Protein AF-A0A852M958-F1 (afdb_monomer_lite)

pLDDT: mean 70.12, std 13.47, range [44.62, 95.5]

Foldseek 3Di:
DVVVVVVVLVVQLVVLVVVLCPPDVPDDVSVVVSVVLSCCCSPPPNCSVVVCCVPPVVVVCVVCVVVVVVVVVVVVVVVVVVVVVVVVVVVVVVVVVVVVVVVVVVVVVVVVVVVVVVVVVVPDDPPD

Structure (mmCIF, N/CA/C/O backbone):
data_AF-A0A852M958-F1
#
_entry.id   AF-A0A852M958-F1
#
loop_
_atom_site.group_PDB
_atom_site.id
_atom_site.type_symbol
_atom_site.label_atom_id
_atom_site.label_alt_id
_atom_site.label_comp_id
_atom_site.label_asym_id
_atom_site.label_entity_id
_atom_site.label_seq_id
_atom_site.pdbx_PDB_ins_code
_atom_site.Cartn_x
_atom_site.Cartn_y
_atom_site.Cartn_z
_atom_site.occupancy
_atom_site.B_iso_or_equiv
_atom_site.auth_seq_id
_atom_site.auth_comp_id
_atom_site.auth_asym_id
_atom_site.auth_atom_id
_atom_site.pdbx_PDB_model_num
ATOM 1 N N . VAL A 1 1 ? 9.549 16.044 -3.022 1.00 56.78 1 VAL A N 1
ATOM 2 C CA . VAL A 1 1 ? 9.220 15.162 -4.175 1.00 56.78 1 VAL A CA 1
ATOM 3 C C . VAL A 1 1 ? 10.338 14.178 -4.532 1.00 56.78 1 VAL A C 1
ATOM 5 O O . VAL A 1 1 ? 10.049 12.997 -4.647 1.00 56.78 1 VAL A O 1
ATOM 8 N N . ARG A 1 2 ? 11.609 14.615 -4.622 1.00 57.78 2 ARG A N 1
ATOM 9 C CA . ARG A 1 2 ? 12.784 13.751 -4.902 1.00 57.78 2 ARG A CA 1
ATOM 10 C C . ARG A 1 2 ? 12.894 12.501 -4.010 1.00 57.78 2 ARG A C 1
ATOM 12 O O . ARG A 1 2 ? 13.247 11.437 -4.494 1.00 57.78 2 ARG A O 1
ATOM 19 N N . TRP A 1 3 ? 12.508 12.618 -2.741 1.00 78.12 3 TRP A N 1
ATOM 20 C CA . TRP A 1 3 ? 12.476 11.499 -1.795 1.00 78.12 3 TRP A CA 1
ATOM 21 C C . TRP A 1 3 ? 11.465 10.407 -2.172 1.00 78.12 3 TRP A C 1
ATOM 23 O O . TRP A 1 3 ? 11.789 9.228 -2.176 1.00 78.12 3 TRP A O 1
ATOM 33 N N . MET A 1 4 ? 10.255 10.796 -2.575 1.00 72.31 4 MET A N 1
ATOM 34 C CA . MET A 1 4 ? 9.200 9.856 -2.966 1.00 72.31 4 MET A CA 1
ATOM 35 C C . MET A 1 4 ? 9.522 9.152 -4.291 1.00 72.31 4 MET A C 1
ATOM 37 O O . MET A 1 4 ? 9.188 7.988 -4.472 1.00 72.31 4 MET A O 1
ATOM 41 N N . MET A 1 5 ? 10.243 9.833 -5.184 1.00 71.69 5 MET A N 1
ATOM 42 C CA . MET A 1 5 ? 10.737 9.245 -6.429 1.00 71.69 5 MET A CA 1
ATOM 43 C C . MET A 1 5 ? 11.771 8.137 -6.171 1.00 71.69 5 MET A C 1
ATOM 45 O O . MET A 1 5 ? 11.696 7.093 -6.810 1.00 71.69 5 MET A O 1
ATOM 49 N N . TYR A 1 6 ? 12.678 8.324 -5.201 1.00 74.75 6 TYR A N 1
ATOM 50 C CA . TYR A 1 6 ? 13.641 7.291 -4.800 1.00 74.75 6 TYR A CA 1
ATOM 51 C C . TYR A 1 6 ? 12.936 6.030 -4.292 1.00 74.75 6 TYR A C 1
ATOM 53 O O . TYR A 1 6 ? 13.224 4.939 -4.771 1.00 74.75 6 TYR A O 1
ATOM 61 N N . TRP A 1 7 ? 11.962 6.177 -3.389 1.00 81.56 7 TRP A N 1
ATOM 62 C CA . TRP A 1 7 ? 11.247 5.031 -2.816 1.00 81.56 7 TRP A CA 1
ATOM 63 C C . TRP A 1 7 ? 10.453 4.231 -3.843 1.00 81.56 7 TRP A C 1
ATOM 65 O O . TRP A 1 7 ? 10.414 3.006 -3.762 1.00 81.56 7 TRP A O 1
ATOM 75 N N . ILE A 1 8 ? 9.855 4.902 -4.829 1.00 72.94 8 ILE A N 1
ATOM 76 C CA . ILE A 1 8 ? 9.110 4.228 -5.898 1.00 72.94 8 ILE A CA 1
ATOM 77 C C . ILE A 1 8 ? 10.064 3.446 -6.812 1.00 72.94 8 ILE A C 1
ATOM 79 O O . ILE A 1 8 ? 9.778 2.299 -7.146 1.00 72.94 8 ILE A O 1
ATOM 83 N N . ILE A 1 9 ? 11.213 4.026 -7.177 1.00 72.56 9 ILE A N 1
ATOM 84 C CA . ILE A 1 9 ? 12.231 3.341 -7.991 1.00 72.56 9 ILE A CA 1
ATOM 85 C C . ILE A 1 9 ? 12.840 2.166 -7.212 1.00 72.56 9 ILE A C 1
ATOM 87 O O . ILE A 1 9 ? 13.008 1.086 -7.770 1.00 72.56 9 ILE A O 1
ATOM 91 N N . PHE A 1 10 ? 13.106 2.349 -5.918 1.00 74.75 10 PHE A N 1
ATOM 92 C CA . PHE A 1 10 ? 13.661 1.320 -5.039 1.00 74.75 10 PHE A CA 1
ATOM 93 C C . PHE A 1 10 ? 12.707 0.131 -4.859 1.00 74.75 10 PHE A C 1
ATOM 95 O O . PHE A 1 10 ? 13.110 -1.017 -5.017 1.00 74.75 10 PHE A O 1
ATOM 102 N N . ALA A 1 11 ? 11.423 0.386 -4.595 1.00 77.38 11 ALA A N 1
ATOM 103 C CA . ALA A 1 11 ? 10.423 -0.674 -4.484 1.00 77.38 11 ALA A CA 1
ATOM 104 C C . ALA A 1 11 ? 10.230 -1.425 -5.812 1.00 77.38 11 ALA A C 1
ATOM 106 O O . ALA A 1 11 ? 10.074 -2.646 -5.816 1.00 77.38 11 ALA A O 1
ATOM 107 N N . LEU A 1 12 ? 10.279 -0.707 -6.940 1.00 71.44 12 LEU A N 1
ATOM 108 C CA . LEU A 1 12 ? 10.194 -1.313 -8.265 1.00 71.44 12 LEU A CA 1
ATOM 109 C C . LEU A 1 12 ? 11.402 -2.218 -8.542 1.00 71.44 12 LEU A C 1
ATOM 111 O O . LEU A 1 12 ? 11.218 -3.340 -9.007 1.00 71.44 12 LEU A O 1
ATOM 115 N N . PHE A 1 13 ? 12.609 -1.759 -8.203 1.00 72.62 13 PHE A N 1
ATOM 116 C CA . PHE A 1 13 ? 13.842 -2.537 -8.317 1.00 72.62 13 PHE A CA 1
ATOM 117 C C . PHE A 1 13 ? 13.757 -3.856 -7.538 1.00 72.62 13 PHE A C 1
ATOM 119 O O . PHE A 1 13 ? 13.919 -4.924 -8.126 1.00 72.62 13 PHE A O 1
ATOM 126 N N . MET A 1 14 ? 13.386 -3.783 -6.256 1.00 77.38 14 MET A N 1
ATOM 127 C CA . MET A 1 14 ? 13.252 -4.956 -5.382 1.00 77.38 14 MET A CA 1
ATOM 128 C C . MET A 1 14 ? 12.209 -5.957 -5.901 1.00 77.38 14 MET A C 1
ATOM 130 O O . MET A 1 14 ? 12.414 -7.172 -5.849 1.00 77.38 14 MET A O 1
ATOM 134 N N . ALA A 1 15 ? 11.082 -5.466 -6.426 1.00 72.00 15 ALA A N 1
ATOM 135 C CA . ALA A 1 15 ? 10.038 -6.323 -6.981 1.00 72.00 15 ALA A CA 1
ATOM 136 C C . ALA A 1 15 ? 10.520 -7.082 -8.227 1.00 72.00 15 ALA A C 1
ATOM 138 O O . ALA A 1 15 ? 10.258 -8.276 -8.360 1.00 72.00 15 ALA A O 1
ATOM 139 N N . ILE A 1 16 ? 11.239 -6.405 -9.126 1.00 69.44 16 ILE A N 1
ATOM 140 C CA . ILE A 1 16 ? 11.771 -7.007 -10.354 1.00 69.44 16 ILE A CA 1
ATOM 141 C C . ILE A 1 16 ? 12.799 -8.081 -10.019 1.00 69.44 16 ILE A C 1
ATOM 143 O O . ILE A 1 16 ? 12.709 -9.178 -10.567 1.00 69.44 16 ILE A O 1
ATOM 147 N N . GLU A 1 17 ? 13.744 -7.781 -9.130 1.00 72.25 17 GLU A N 1
ATOM 148 C CA . GLU A 1 17 ? 14.784 -8.718 -8.698 1.00 72.25 17 GLU A CA 1
ATOM 149 C C . GLU A 1 17 ? 14.157 -10.017 -8.174 1.00 72.25 17 GLU A C 1
ATOM 151 O O . GLU A 1 17 ? 14.422 -11.100 -8.697 1.00 72.25 17 GLU A O 1
ATOM 156 N N . THR A 1 18 ? 13.181 -9.881 -7.273 1.00 67.00 18 THR A N 1
ATOM 157 C CA . THR A 1 18 ? 12.471 -11.016 -6.668 1.00 67.00 18 THR A CA 1
ATOM 158 C C . THR A 1 18 ? 11.680 -11.841 -7.694 1.00 67.00 18 THR A C 1
ATOM 160 O O . THR A 1 18 ? 11.712 -13.069 -7.669 1.00 67.00 18 THR A O 1
ATOM 163 N N . PHE A 1 19 ? 10.966 -11.197 -8.623 1.00 63.44 19 PHE A N 1
ATOM 164 C CA . PHE A 1 19 ? 10.189 -11.902 -9.655 1.00 63.44 19 PHE A CA 1
ATOM 165 C C . PHE A 1 19 ? 11.074 -12.646 -10.658 1.00 63.44 19 PHE A C 1
ATOM 167 O O . PHE A 1 19 ? 10.742 -13.742 -11.109 1.00 63.44 19 PHE A O 1
ATOM 174 N N . THR A 1 20 ? 12.190 -12.027 -11.020 1.00 60.12 20 THR A N 1
ATOM 175 C CA . THR A 1 20 ? 13.157 -12.529 -11.999 1.00 60.12 20 THR A CA 1
ATOM 176 C C . THR A 1 20 ? 13.888 -13.754 -11.438 1.00 60.12 20 THR A C 1
ATOM 178 O O . THR A 1 20 ? 14.055 -14.752 -12.138 1.00 60.12 20 THR A O 1
ATOM 181 N N . ASP A 1 21 ? 14.226 -13.739 -10.148 1.00 64.81 21 ASP A N 1
ATOM 182 C CA . ASP A 1 21 ? 14.787 -14.902 -9.450 1.00 64.81 21 ASP A CA 1
ATOM 183 C C . ASP A 1 21 ? 13.782 -16.049 -9.290 1.00 64.81 21 ASP A C 1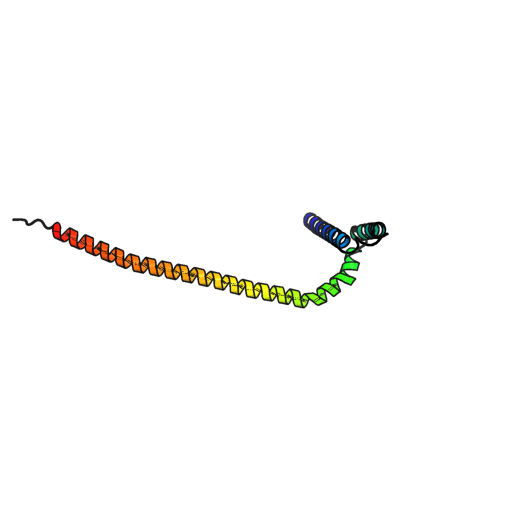
ATOM 185 O O . ASP A 1 21 ? 14.151 -17.218 -9.416 1.00 64.81 21 ASP A O 1
ATOM 189 N N . LEU A 1 22 ? 12.503 -15.730 -9.066 1.00 62.56 22 LEU A N 1
ATOM 190 C CA . LEU A 1 22 ? 11.455 -16.728 -8.854 1.00 62.56 22 LEU A CA 1
ATOM 191 C C . LEU A 1 22 ? 11.049 -17.470 -10.139 1.00 62.56 22 LEU A C 1
ATOM 193 O O . LEU A 1 22 ? 10.731 -18.656 -10.082 1.00 62.56 22 LEU A O 1
ATOM 197 N N . LEU A 1 23 ? 11.010 -16.789 -11.290 1.00 55.31 23 LEU A N 1
ATOM 198 C CA . LEU A 1 23 ? 10.358 -17.326 -12.491 1.00 55.31 23 LEU A CA 1
ATOM 199 C C . LEU A 1 23 ? 11.263 -18.148 -13.424 1.00 55.31 23 LEU A C 1
ATOM 201 O O . LEU A 1 23 ? 10.741 -18.999 -14.141 1.00 55.31 23 LEU A O 1
ATOM 205 N N . ILE A 1 24 ? 12.574 -17.878 -13.507 1.00 57.94 24 ILE A N 1
ATOM 206 C CA . ILE A 1 24 ? 13.390 -18.359 -14.651 1.00 57.94 24 ILE A CA 1
ATOM 207 C C . ILE A 1 24 ? 14.783 -18.881 -14.218 1.00 57.94 24 ILE A C 1
ATOM 209 O O . ILE A 1 24 ? 15.695 -19.040 -15.024 1.00 57.94 24 ILE A O 1
ATOM 213 N N . SER A 1 25 ? 14.955 -19.253 -12.946 1.00 61.03 25 SER A N 1
ATOM 214 C CA . SER A 1 25 ? 16.205 -19.832 -12.406 1.00 61.03 25 SER A CA 1
ATOM 215 C C . SER A 1 25 ? 16.652 -21.157 -13.058 1.00 61.03 25 SER A C 1
ATOM 217 O O . SER A 1 25 ? 17.793 -21.576 -12.888 1.00 61.03 25 SER A O 1
ATOM 219 N N . TRP A 1 26 ? 15.779 -21.805 -13.834 1.00 67.38 26 TRP A N 1
ATOM 220 C CA . TRP A 1 26 ? 16.007 -23.103 -14.484 1.00 67.38 26 TRP A CA 1
ATOM 221 C C . TRP A 1 26 ? 16.691 -23.026 -15.869 1.00 67.38 26 TRP A C 1
ATOM 223 O O . TRP A 1 26 ? 17.198 -24.039 -16.348 1.00 67.38 26 TRP A O 1
ATOM 233 N N . PHE A 1 27 ? 16.705 -21.875 -16.559 1.00 62.72 27 PHE A N 1
ATOM 234 C CA . PHE A 1 27 ? 17.056 -21.832 -17.992 1.00 62.72 27 PHE A CA 1
ATOM 235 C C . PHE A 1 27 ? 18.531 -21.434 -18.263 1.00 62.72 27 PHE A C 1
ATOM 237 O O . PHE A 1 27 ? 18.948 -20.332 -17.895 1.00 62.72 27 PHE A O 1
ATOM 244 N N . PRO A 1 28 ? 19.343 -22.267 -18.950 1.00 57.50 28 PRO A N 1
ATOM 245 C CA . PRO A 1 28 ? 20.713 -21.913 -19.330 1.00 57.50 28 PRO A CA 1
ATOM 246 C C . PRO A 1 28 ? 20.662 -20.879 -20.471 1.00 57.50 28 PRO A C 1
ATOM 248 O O . PRO A 1 28 ? 19.869 -21.043 -21.388 1.00 57.50 28 PRO A O 1
ATOM 251 N N . PHE A 1 29 ? 21.465 -19.808 -20.413 1.00 62.44 29 PHE A N 1
ATOM 252 C CA . PHE A 1 29 ? 21.336 -18.525 -21.160 1.00 62.44 29 PHE A CA 1
ATOM 253 C C . PHE A 1 29 ? 20.375 -17.478 -20.573 1.00 62.44 29 PHE A C 1
ATOM 255 O O . PHE A 1 29 ? 20.293 -16.365 -21.095 1.00 62.44 29 PHE A O 1
ATOM 262 N N . TYR A 1 30 ? 19.706 -17.762 -19.452 1.00 63.38 30 TYR A N 1
ATOM 263 C CA . TYR A 1 30 ? 18.848 -16.765 -18.814 1.00 63.38 30 TYR A CA 1
ATOM 264 C C . TYR A 1 30 ? 19.617 -15.562 -18.271 1.00 63.38 30 TYR A C 1
ATOM 266 O O . TYR A 1 30 ? 19.153 -14.443 -18.431 1.00 63.38 30 TYR A O 1
ATOM 274 N N . TYR A 1 31 ? 20.785 -15.765 -17.658 1.00 65.12 31 TYR A N 1
ATOM 275 C CA . TYR A 1 31 ? 21.511 -14.697 -16.963 1.00 65.12 31 TYR A CA 1
ATOM 276 C C . TYR A 1 31 ? 21.882 -13.510 -17.870 1.00 65.12 31 TYR A C 1
ATOM 278 O O . TYR A 1 31 ? 21.742 -12.367 -17.445 1.00 65.12 31 TYR A O 1
ATOM 286 N N . GLU A 1 32 ? 22.248 -13.749 -19.130 1.00 76.75 32 GLU A N 1
ATOM 287 C CA . GLU A 1 32 ? 22.587 -12.684 -20.089 1.00 76.75 32 GLU A CA 1
ATOM 288 C C . GLU A 1 32 ? 21.353 -11.873 -20.510 1.00 76.75 32 GLU A C 1
ATOM 290 O O . GLU A 1 32 ? 21.338 -10.641 -20.462 1.00 76.75 32 GLU A O 1
ATOM 295 N N . ILE A 1 33 ? 20.266 -12.572 -20.856 1.00 68.31 33 ILE A N 1
ATOM 296 C CA . ILE A 1 33 ? 18.988 -11.941 -21.212 1.00 68.31 33 ILE A CA 1
ATOM 297 C C . ILE A 1 33 ? 18.385 -11.242 -19.989 1.00 68.31 33 ILE A C 1
ATOM 299 O O . ILE A 1 33 ? 17.838 -10.150 -20.117 1.00 68.31 33 ILE A O 1
ATOM 303 N N . LYS A 1 34 ? 18.529 -11.827 -18.796 1.00 68.44 34 LYS A N 1
ATOM 304 C CA . LYS A 1 34 ? 18.140 -11.253 -17.506 1.00 68.44 34 LYS A CA 1
ATOM 305 C C . LYS A 1 34 ? 18.865 -9.943 -17.271 1.00 68.44 34 LYS A C 1
ATOM 307 O O . LYS A 1 34 ? 18.203 -8.960 -16.972 1.00 68.44 34 LYS A O 1
ATOM 312 N N . MET A 1 35 ? 20.186 -9.903 -17.419 1.00 71.62 35 MET A N 1
ATOM 313 C CA . MET A 1 35 ? 20.960 -8.679 -17.212 1.00 71.62 35 MET A CA 1
ATOM 314 C C . MET A 1 35 ? 20.552 -7.594 -18.209 1.00 71.62 35 MET A C 1
ATOM 316 O O . MET A 1 35 ? 20.277 -6.468 -17.799 1.00 71.62 35 MET A O 1
ATOM 320 N N . ALA A 1 36 ? 20.398 -7.934 -19.492 1.00 72.62 36 ALA A N 1
ATOM 321 C CA . ALA A 1 36 ? 19.898 -6.999 -20.500 1.00 72.62 36 ALA A CA 1
ATOM 322 C C . ALA A 1 36 ? 18.474 -6.501 -20.182 1.00 72.62 36 ALA A C 1
ATOM 324 O O . ALA A 1 36 ? 18.191 -5.310 -20.311 1.00 72.62 36 ALA A O 1
ATOM 325 N N . PHE A 1 37 ? 17.588 -7.387 -19.717 1.00 65.88 37 PHE A N 1
ATOM 326 C CA . PHE A 1 37 ? 16.214 -7.055 -19.346 1.00 65.88 37 PHE A CA 1
ATOM 327 C C . PHE A 1 37 ? 16.150 -6.197 -18.081 1.00 65.88 37 PHE A C 1
ATOM 329 O O . PHE A 1 37 ? 15.431 -5.205 -18.066 1.00 65.88 37 PHE A O 1
ATOM 336 N N . VAL A 1 38 ? 16.936 -6.519 -17.052 1.00 68.44 38 VAL A N 1
ATOM 337 C CA . VAL A 1 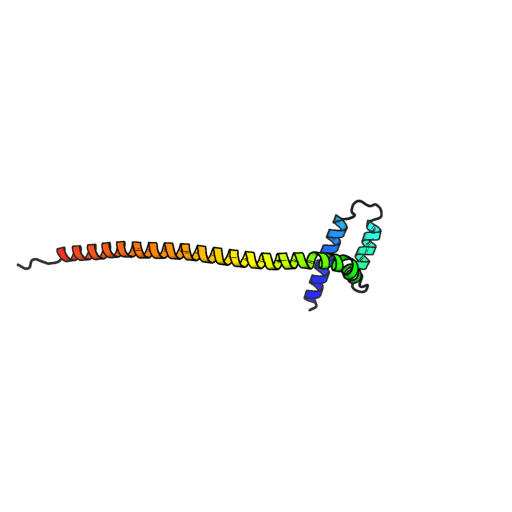38 ? 17.062 -5.737 -15.816 1.00 68.44 38 VAL A CA 1
ATOM 338 C C . VAL A 1 38 ? 17.612 -4.354 -16.131 1.00 68.44 38 VAL A C 1
ATOM 340 O O . VAL A 1 38 ? 17.016 -3.378 -15.703 1.00 68.44 38 VAL A O 1
ATOM 343 N N . ILE A 1 39 ? 18.670 -4.233 -16.936 1.00 71.81 39 ILE A N 1
ATOM 344 C CA . ILE A 1 39 ? 19.216 -2.935 -17.367 1.00 71.81 39 ILE A CA 1
ATOM 345 C C . ILE A 1 39 ? 18.175 -2.146 -18.175 1.00 71.81 39 ILE A C 1
ATOM 347 O O . ILE A 1 39 ? 18.011 -0.941 -17.976 1.00 71.81 39 ILE A O 1
ATOM 351 N N . TRP A 1 40 ? 17.423 -2.817 -19.049 1.00 69.12 40 TRP A N 1
ATOM 352 C CA . TRP A 1 40 ? 16.347 -2.200 -19.824 1.00 69.12 40 TRP A CA 1
ATOM 353 C C . TRP A 1 40 ? 15.175 -1.719 -18.950 1.00 69.12 40 TRP A C 1
ATOM 355 O O . TRP A 1 40 ? 14.568 -0.688 -19.253 1.00 69.12 40 TRP A O 1
ATOM 365 N N . LEU A 1 41 ? 14.883 -2.426 -17.853 1.00 61.28 41 LEU A N 1
ATOM 366 C CA . LEU A 1 41 ? 13.846 -2.076 -16.878 1.00 61.28 41 LEU A CA 1
ATOM 367 C C . LEU A 1 41 ? 14.313 -1.009 -15.874 1.00 61.28 41 LEU A C 1
ATOM 369 O O . LEU A 1 41 ? 13.517 -0.162 -15.475 1.00 61.28 41 LEU A O 1
ATOM 373 N N . LEU A 1 42 ? 15.594 -1.041 -15.498 1.00 62.41 42 LEU A N 1
ATOM 374 C CA . LEU A 1 42 ? 16.252 -0.109 -14.583 1.00 62.41 42 LEU A CA 1
ATOM 375 C C . LEU A 1 42 ? 16.519 1.241 -15.244 1.00 62.41 42 LEU A C 1
ATOM 377 O O . LEU A 1 42 ? 16.561 2.255 -14.554 1.00 62.41 42 LEU A O 1
ATOM 381 N N . SER A 1 43 ? 16.694 1.257 -16.569 1.00 57.75 43 SER A N 1
ATOM 382 C CA . SER A 1 43 ? 16.914 2.473 -17.342 1.00 57.75 43 SER A CA 1
ATOM 383 C C . SER A 1 43 ? 15.738 3.444 -17.147 1.00 57.75 43 SER A C 1
ATOM 385 O O . SER A 1 43 ? 14.645 3.231 -17.691 1.00 57.75 43 SER A O 1
ATOM 387 N N . PRO A 1 44 ? 15.953 4.565 -16.429 1.00 52.06 44 PRO A N 1
ATOM 388 C CA . PRO A 1 44 ? 14.918 5.568 -16.194 1.00 52.06 44 PRO A CA 1
ATOM 389 C C . PRO A 1 44 ? 14.561 6.338 -17.479 1.00 52.06 44 PRO A C 1
ATOM 391 O O . PRO A 1 44 ? 13.638 7.150 -17.476 1.00 52.06 44 PRO A O 1
ATOM 394 N N . TYR A 1 45 ? 15.277 6.083 -18.582 1.00 44.62 45 TYR A N 1
ATOM 395 C CA . TYR A 1 45 ? 15.150 6.793 -19.852 1.00 44.62 45 TYR A CA 1
ATOM 396 C C . TYR A 1 45 ? 14.329 6.019 -20.902 1.00 44.62 45 TYR A C 1
ATOM 398 O O . TYR A 1 45 ? 13.626 6.631 -21.703 1.00 44.62 45 TYR A O 1
ATOM 406 N N . THR A 1 46 ? 14.341 4.678 -20.892 1.00 52.81 46 THR A N 1
ATOM 407 C CA . THR A 1 46 ? 13.759 3.859 -21.984 1.00 52.81 46 THR A CA 1
ATOM 408 C C . THR A 1 46 ? 12.309 3.429 -21.792 1.00 52.81 46 THR A C 1
ATOM 410 O O . THR A 1 46 ? 11.791 2.698 -22.632 1.00 52.81 46 THR A O 1
ATOM 413 N N . ARG A 1 47 ? 11.601 3.892 -20.748 1.00 53.94 47 ARG A N 1
ATOM 414 C CA . ARG A 1 47 ? 10.155 3.612 -20.566 1.00 53.94 47 ARG A CA 1
ATOM 415 C C . ARG A 1 47 ? 9.805 2.103 -20.623 1.00 53.94 47 ARG A C 1
ATOM 417 O O . ARG A 1 47 ? 8.658 1.737 -20.869 1.00 53.94 47 ARG A O 1
ATOM 424 N N . GLY A 1 48 ? 10.768 1.210 -20.373 1.00 58.50 48 GLY A N 1
ATOM 425 C CA . GLY A 1 48 ? 10.570 -0.240 -20.488 1.00 58.50 48 GLY A CA 1
ATOM 426 C C . GLY A 1 48 ? 9.559 -0.761 -19.468 1.00 58.50 48 GLY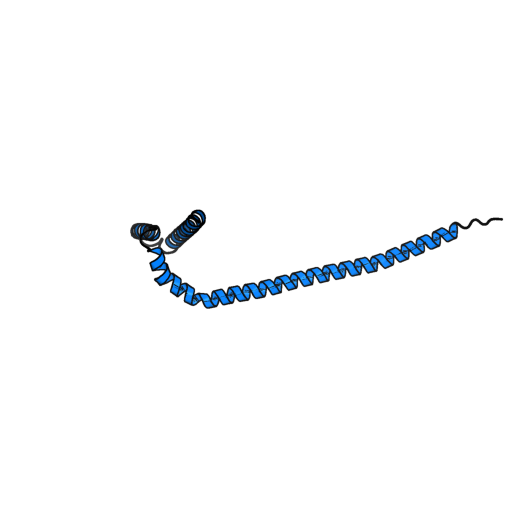 A C 1
ATOM 427 O O . GLY A 1 48 ? 8.620 -1.482 -19.812 1.00 58.50 48 GLY A O 1
ATOM 428 N N . ALA A 1 49 ? 9.658 -0.258 -18.235 1.00 54.75 49 ALA A N 1
ATOM 429 C CA . ALA A 1 49 ? 8.682 -0.510 -17.182 1.00 54.75 49 ALA A CA 1
ATOM 430 C C . ALA A 1 49 ? 7.268 -0.014 -17.542 1.00 54.75 49 ALA A C 1
ATOM 432 O O . ALA A 1 49 ? 6.292 -0.681 -17.209 1.00 54.75 49 ALA A O 1
ATOM 433 N N . SER A 1 50 ? 7.117 1.107 -18.263 1.00 53.84 50 SER A N 1
ATOM 434 C CA . SER A 1 50 ? 5.793 1.627 -18.643 1.00 53.84 50 SER A CA 1
ATOM 435 C C . SER A 1 50 ? 5.170 0.898 -19.839 1.00 53.84 50 SER A C 1
ATOM 437 O O . SER A 1 50 ? 3.942 0.794 -19.915 1.00 53.84 50 SER A O 1
ATOM 439 N N . LEU A 1 51 ? 5.983 0.311 -20.725 1.00 57.91 51 LEU A N 1
ATOM 440 C CA . LEU A 1 51 ? 5.513 -0.601 -21.773 1.00 57.91 51 LEU A CA 1
ATOM 441 C C . LEU A 1 51 ? 5.008 -1.925 -21.175 1.00 57.91 51 LEU A C 1
ATOM 443 O O . LEU A 1 51 ? 3.930 -2.400 -21.538 1.00 57.91 51 LEU A O 1
ATOM 447 N N . LEU A 1 52 ? 5.748 -2.479 -20.208 1.00 61.34 52 LEU A N 1
ATOM 448 C CA . LEU A 1 52 ? 5.344 -3.673 -19.462 1.00 61.34 52 LEU A CA 1
ATOM 449 C C . LEU A 1 52 ? 4.105 -3.395 -18.595 1.00 61.34 52 LEU A C 1
ATOM 451 O O . LEU A 1 52 ? 3.184 -4.215 -18.546 1.00 61.34 52 LEU A O 1
ATOM 455 N N . TYR A 1 53 ? 4.026 -2.199 -17.998 1.00 53.25 53 TYR A N 1
ATOM 456 C CA . TYR A 1 53 ? 2.864 -1.756 -17.236 1.00 53.25 53 TYR A CA 1
ATOM 457 C C . TYR A 1 53 ? 1.602 -1.725 -18.104 1.00 53.25 53 TYR A C 1
ATOM 459 O O . TYR A 1 53 ? 0.598 -2.322 -17.739 1.00 53.25 53 TYR A O 1
ATOM 467 N N . ARG A 1 54 ? 1.638 -1.117 -19.298 1.00 57.81 54 ARG A N 1
ATOM 468 C CA . ARG A 1 54 ? 0.461 -1.086 -20.193 1.00 57.81 54 ARG A CA 1
ATOM 469 C C . ARG A 1 54 ? 0.107 -2.445 -20.798 1.00 57.81 54 ARG A C 1
ATOM 471 O O . ARG A 1 54 ? -1.064 -2.666 -21.085 1.00 57.81 54 ARG A O 1
ATOM 478 N N . LYS A 1 55 ? 1.080 -3.333 -21.025 1.00 56.25 55 LYS A N 1
ATOM 479 C CA . LYS A 1 55 ? 0.861 -4.565 -21.805 1.00 56.25 55 LYS A CA 1
ATOM 480 C C . LYS A 1 55 ? 0.607 -5.816 -20.963 1.00 56.25 55 LYS A C 1
ATOM 482 O O . LYS A 1 55 ? -0.127 -6.686 -21.415 1.00 56.25 55 LYS A O 1
ATOM 487 N N . PHE A 1 56 ? 1.161 -5.893 -19.755 1.00 55.34 56 PHE A N 1
ATOM 488 C CA . PHE A 1 56 ? 0.965 -7.021 -18.836 1.00 55.34 56 PHE A CA 1
ATOM 489 C C . PHE A 1 56 ? 0.238 -6.608 -17.556 1.00 55.34 56 PHE A C 1
ATOM 491 O O . PHE A 1 56 ? -0.732 -7.256 -17.170 1.00 55.34 56 PHE A O 1
ATOM 498 N N . VAL A 1 57 ? 0.655 -5.507 -16.922 1.00 55.28 57 VAL A N 1
ATOM 499 C CA . VAL A 1 57 ? 0.120 -5.104 -15.609 1.00 55.28 57 VAL A CA 1
ATOM 500 C C . VAL A 1 57 ? -1.291 -4.524 -15.722 1.00 55.28 57 VAL A C 1
ATOM 502 O O . VAL A 1 57 ? -2.165 -4.919 -14.966 1.00 55.28 57 VAL A O 1
ATOM 505 N N . HIS A 1 58 ? -1.558 -3.655 -16.696 1.00 51.44 58 HIS A N 1
ATOM 506 C CA . HIS A 1 58 ? -2.864 -3.033 -16.923 1.00 51.44 58 HIS A CA 1
ATOM 507 C C . HIS A 1 58 ? -3.971 -4.047 -17.274 1.00 51.44 58 HIS A C 1
ATOM 509 O O . HIS A 1 58 ? -5.050 -3.945 -16.695 1.00 51.44 58 HIS A O 1
ATOM 515 N N . PRO A 1 59 ? -3.773 -5.045 -18.161 1.00 55.06 59 PRO A N 1
ATOM 516 C CA . PRO A 1 59 ? -4.792 -6.074 -18.388 1.00 55.06 59 PRO A CA 1
ATOM 517 C C . PRO A 1 59 ? -4.920 -7.073 -17.224 1.00 55.06 59 PRO A C 1
ATOM 519 O O . PRO A 1 59 ? -6.024 -7.551 -16.965 1.00 55.06 59 PRO A O 1
ATOM 522 N N . ALA A 1 60 ? -3.841 -7.365 -16.486 1.00 56.78 60 ALA A N 1
ATOM 523 C CA . ALA A 1 60 ? -3.902 -8.226 -15.300 1.00 56.78 60 ALA A CA 1
ATOM 524 C C . ALA A 1 60 ? -4.609 -7.547 -14.112 1.00 56.78 60 ALA A C 1
ATOM 526 O O . ALA A 1 60 ? -5.434 -8.179 -13.451 1.00 56.78 60 ALA A O 1
ATOM 527 N N . LEU A 1 61 ? -4.337 -6.257 -13.881 1.00 50.91 61 LEU A N 1
ATOM 528 C CA . LEU A 1 61 ? -5.008 -5.433 -12.876 1.00 50.91 61 LEU A CA 1
ATOM 529 C C . LEU A 1 61 ? -6.447 -5.153 -13.274 1.00 50.91 61 LEU A C 1
ATOM 531 O O . LEU A 1 61 ? -7.311 -5.442 -12.473 1.00 50.91 61 LEU A O 1
ATOM 535 N N . SER A 1 62 ? -6.748 -4.707 -14.496 1.00 53.84 62 SER A N 1
ATOM 536 C CA . SER A 1 62 ? -8.133 -4.391 -14.894 1.00 53.84 62 SER A CA 1
ATOM 537 C C . SER A 1 62 ? -9.068 -5.612 -14.823 1.00 53.84 62 SER A C 1
ATOM 539 O O . SER A 1 62 ? -10.248 -5.494 -14.497 1.00 53.84 62 SER A O 1
ATOM 541 N N . ARG A 1 63 ? -8.532 -6.826 -15.020 1.00 56.53 63 ARG A N 1
ATOM 542 C CA . ARG A 1 63 ? -9.278 -8.081 -14.826 1.00 56.53 63 ARG A CA 1
ATOM 543 C C . ARG A 1 63 ? -9.507 -8.443 -13.349 1.00 56.53 63 ARG A C 1
ATOM 545 O O . ARG A 1 63 ? -10.440 -9.184 -13.056 1.00 56.53 63 ARG A O 1
ATOM 552 N N . ARG A 1 64 ? -8.679 -7.935 -12.431 1.00 53.84 64 ARG A N 1
ATOM 553 C CA . ARG A 1 64 ? -8.750 -8.165 -10.974 1.00 53.84 64 ARG A CA 1
ATOM 554 C C . ARG A 1 64 ? -9.224 -6.944 -10.182 1.00 53.84 64 ARG A C 1
ATOM 556 O O . ARG A 1 64 ? -9.533 -7.086 -9.012 1.00 53.84 64 ARG A O 1
ATOM 563 N N . GLU A 1 65 ? -9.338 -5.775 -10.798 1.00 55.25 65 GLU A N 1
ATOM 564 C CA . GLU A 1 65 ? -9.673 -4.492 -10.175 1.00 55.25 65 GLU A CA 1
ATOM 565 C C . GLU A 1 65 ? -11.073 -4.537 -9.573 1.00 55.25 65 GLU A C 1
ATOM 567 O O . GLU A 1 65 ? -11.236 -4.225 -8.402 1.00 55.25 65 GLU A O 1
ATOM 572 N N . LYS A 1 66 ? -12.058 -5.079 -10.305 1.00 59.44 66 LYS A N 1
ATOM 573 C CA . LYS A 1 66 ? -13.404 -5.324 -9.762 1.00 59.44 66 LYS A CA 1
ATOM 574 C C . LYS A 1 66 ? -13.397 -6.253 -8.551 1.00 59.44 66 LYS A C 1
ATOM 576 O O . LYS A 1 66 ? -14.169 -6.035 -7.620 1.00 59.44 66 LYS A O 1
ATOM 581 N N . GLU A 1 67 ? -12.563 -7.290 -8.551 1.00 62.25 67 GLU A N 1
ATOM 582 C CA . GLU A 1 67 ? -12.446 -8.184 -7.398 1.00 62.25 67 GLU A CA 1
ATOM 583 C C . GLU A 1 67 ? -11.761 -7.474 -6.234 1.00 62.25 67 GLU A C 1
ATOM 585 O O . GLU A 1 67 ? -12.293 -7.510 -5.132 1.00 62.25 67 GLU A O 1
ATOM 590 N N . ILE A 1 68 ? -10.637 -6.794 -6.469 1.00 63.78 68 ILE A N 1
ATOM 591 C CA . ILE A 1 68 ? -9.870 -6.074 -5.448 1.00 63.78 68 ILE A CA 1
ATOM 592 C C . ILE A 1 68 ? -10.719 -4.968 -4.819 1.00 63.78 68 ILE A C 1
ATOM 594 O O . ILE A 1 68 ? -10.792 -4.913 -3.596 1.00 63.78 68 ILE A O 1
ATOM 598 N N . ASP A 1 69 ? -11.435 -4.163 -5.605 1.00 67.75 69 ASP A N 1
ATOM 599 C CA . ASP A 1 69 ? -12.370 -3.161 -5.081 1.00 67.75 69 ASP A CA 1
ATOM 600 C C . ASP A 1 69 ? -13.483 -3.816 -4.267 1.00 67.75 69 ASP A C 1
ATOM 602 O O . ASP A 1 69 ? -13.785 -3.379 -3.157 1.00 67.75 69 ASP A O 1
ATOM 606 N N . THR A 1 70 ? -14.047 -4.926 -4.751 1.00 73.38 70 THR A N 1
ATOM 607 C CA . THR A 1 70 ? -15.057 -5.673 -3.989 1.00 73.38 70 THR A CA 1
ATOM 608 C C . THR A 1 70 ? -14.474 -6.221 -2.682 1.00 73.38 70 THR A C 1
ATOM 610 O O . THR A 1 70 ? -15.148 -6.195 -1.652 1.00 73.38 70 THR A O 1
ATOM 613 N N . TYR A 1 71 ? -13.223 -6.689 -2.682 1.00 73.94 71 TYR A N 1
ATOM 614 C CA . TYR A 1 71 ? -12.518 -7.168 -1.494 1.00 73.94 71 TYR A CA 1
ATOM 615 C C . TYR A 1 71 ? -12.204 -6.033 -0.523 1.00 73.94 71 TYR A C 1
ATOM 617 O O . TYR A 1 71 ? -12.395 -6.225 0.673 1.00 73.94 71 TYR A O 1
ATOM 625 N N . ILE A 1 72 ? -11.779 -4.863 -1.000 1.00 76.81 72 ILE A N 1
ATOM 626 C CA . ILE A 1 72 ? -11.481 -3.688 -0.173 1.00 76.81 72 ILE A CA 1
ATOM 627 C C . ILE A 1 72 ? -12.766 -3.145 0.450 1.00 76.81 72 ILE A C 1
ATOM 629 O O . ILE A 1 72 ? -12.808 -2.930 1.662 1.00 76.81 72 ILE A O 1
ATOM 633 N N . VAL A 1 73 ? -13.835 -2.987 -0.337 1.00 81.50 73 VAL A N 1
ATOM 634 C CA . VAL A 1 73 ? -15.151 -2.561 0.161 1.00 81.50 73 VAL A CA 1
ATOM 635 C C . VAL A 1 73 ? -15.661 -3.560 1.196 1.00 81.50 73 VAL A C 1
ATOM 637 O O . VAL A 1 73 ? -16.022 -3.173 2.303 1.00 81.50 73 VAL A O 1
ATOM 640 N N . ARG A 1 74 ? -15.586 -4.863 0.906 1.00 80.06 74 ARG A N 1
ATOM 641 C CA . ARG A 1 74 ? -16.015 -5.914 1.838 1.00 80.06 74 ARG A CA 1
ATOM 642 C C . ARG A 1 74 ? -15.134 -6.000 3.087 1.00 80.06 74 ARG A C 1
ATOM 644 O O . ARG A 1 74 ? -15.651 -6.280 4.167 1.00 80.06 74 ARG A O 1
ATOM 651 N N . ALA A 1 75 ? -13.828 -5.773 2.971 1.00 83.38 75 ALA A N 1
ATOM 652 C CA . ALA A 1 75 ? -12.904 -5.731 4.101 1.00 83.38 75 ALA A CA 1
ATOM 653 C C . ALA A 1 75 ? -13.183 -4.519 4.992 1.00 83.38 75 ALA A C 1
ATOM 655 O O . ALA A 1 75 ? -13.191 -4.656 6.214 1.00 83.38 75 ALA A O 1
ATOM 656 N N . ARG A 1 76 ? -13.487 -3.361 4.397 1.00 81.62 76 ARG A N 1
ATOM 657 C CA . ARG A 1 76 ? -13.910 -2.162 5.121 1.00 81.62 76 ARG A CA 1
ATOM 658 C C . ARG A 1 76 ? -15.220 -2.416 5.859 1.00 81.62 76 ARG A C 1
ATOM 660 O O . ARG A 1 76 ? -15.256 -2.221 7.068 1.00 81.62 76 ARG A O 1
ATOM 667 N N . GLU A 1 77 ? -16.240 -2.930 5.178 1.00 85.88 77 GLU A N 1
ATOM 668 C CA . GLU A 1 77 ? -17.550 -3.243 5.769 1.00 85.88 77 GLU A CA 1
ATOM 669 C C . GLU A 1 77 ? -17.411 -4.204 6.963 1.00 85.88 77 GLU A C 1
ATOM 671 O O . GLU A 1 77 ? -17.869 -3.922 8.072 1.00 85.88 77 GLU A O 1
ATOM 676 N N . ARG A 1 78 ? -16.678 -5.312 6.769 1.00 86.56 78 ARG A N 1
ATOM 677 C CA . ARG A 1 78 ? -16.409 -6.296 7.829 1.00 86.56 78 ARG A CA 1
ATOM 678 C C . ARG A 1 78 ? -15.599 -5.707 8.977 1.00 86.56 78 ARG A C 1
ATOM 680 O O . ARG A 1 78 ? -15.851 -6.059 10.128 1.00 86.56 78 ARG A O 1
ATOM 687 N N . SER A 1 79 ? -14.634 -4.838 8.686 1.00 86.62 79 SER A N 1
ATOM 688 C CA . SER A 1 79 ? -13.820 -4.168 9.702 1.00 86.62 79 SER A CA 1
ATOM 689 C C . SER A 1 79 ? -14.668 -3.217 10.549 1.00 86.62 79 SER A C 1
ATOM 691 O O . SER A 1 79 ? -14.624 -3.298 11.776 1.00 86.62 79 SER A O 1
ATOM 693 N N . TYR A 1 80 ? -15.529 -2.406 9.925 1.00 88.69 80 TYR A N 1
ATOM 694 C CA . TYR A 1 80 ? -16.466 -1.525 10.630 1.00 88.69 80 TYR A CA 1
ATOM 695 C C . TYR A 1 80 ? -17.446 -2.313 11.502 1.00 88.69 80 TYR A C 1
ATOM 697 O O . TYR A 1 80 ? -17.589 -2.010 12.686 1.00 88.69 80 TYR A O 1
ATOM 705 N N . GLU A 1 81 ? -18.074 -3.364 10.969 1.00 92.12 81 GLU A N 1
ATOM 706 C CA . GLU A 1 81 ? -18.967 -4.208 11.767 1.00 92.12 81 GLU A CA 1
ATOM 707 C C . GLU A 1 81 ? -18.249 -4.874 12.943 1.00 92.12 81 GLU A C 1
ATOM 709 O O . GLU A 1 81 ? -18.805 -4.989 14.038 1.00 92.12 81 GLU A O 1
ATOM 714 N N . THR A 1 82 ? -17.031 -5.367 12.717 1.00 91.00 82 THR A N 1
ATOM 715 C CA . THR A 1 82 ? -16.242 -6.040 13.752 1.00 91.00 82 THR A CA 1
ATOM 716 C C . THR A 1 82 ? -15.859 -5.042 14.836 1.00 91.00 82 THR A C 1
ATOM 718 O O . THR A 1 82 ? -16.124 -5.300 16.008 1.00 91.00 82 THR A O 1
ATOM 721 N N . MET A 1 83 ? -15.360 -3.864 14.461 1.00 91.75 83 MET A N 1
ATOM 722 C CA . MET A 1 83 ? -15.014 -2.793 15.394 1.00 91.75 83 MET A CA 1
ATOM 723 C C . MET A 1 83 ? -16.224 -2.341 16.220 1.00 91.75 83 MET A C 1
ATOM 725 O O . MET A 1 83 ? -16.141 -2.268 17.445 1.00 91.75 83 MET A O 1
ATOM 729 N N . VAL A 1 84 ? -17.377 -2.115 15.584 1.00 93.75 84 VAL A N 1
ATOM 730 C CA . VAL A 1 84 ? -18.608 -1.726 16.287 1.00 93.75 84 VAL A CA 1
ATOM 731 C C . VAL A 1 84 ? -19.096 -2.845 17.208 1.00 93.75 84 VAL A C 1
ATOM 733 O O . VAL A 1 84 ? -19.518 -2.565 18.330 1.00 93.75 84 VAL A O 1
ATOM 736 N N . ARG A 1 85 ? -19.017 -4.118 16.794 1.00 93.31 85 ARG A N 1
ATOM 737 C CA . ARG A 1 85 ? -19.363 -5.257 17.662 1.00 93.31 85 ARG A CA 1
ATOM 738 C C . ARG A 1 85 ? -18.446 -5.354 18.874 1.00 93.31 85 ARG A C 1
ATOM 740 O O . ARG A 1 85 ? -18.949 -5.572 19.975 1.00 93.31 85 ARG A O 1
ATOM 747 N N . PHE A 1 86 ? -17.139 -5.185 18.696 1.00 93.56 86 PHE A N 1
ATOM 748 C CA . PHE A 1 86 ? -16.184 -5.182 19.803 1.00 93.56 86 PHE A CA 1
ATOM 749 C C . PHE A 1 86 ? -16.421 -4.002 20.750 1.00 93.56 86 PHE A C 1
ATOM 751 O O . PHE A 1 86 ? -16.490 -4.213 21.958 1.00 93.56 86 PHE A O 1
ATOM 758 N N . GLY A 1 87 ? -16.661 -2.800 20.218 1.00 95.06 87 GLY A N 1
ATOM 759 C CA . GLY A 1 87 ? -17.019 -1.625 21.014 1.00 95.06 87 GLY A CA 1
ATOM 760 C C . GLY A 1 87 ? -18.302 -1.836 21.821 1.00 95.06 87 GLY A C 1
ATOM 761 O O . GLY A 1 87 ? -18.307 -1.652 23.035 1.00 95.06 87 GLY A O 1
ATOM 762 N N . LYS A 1 88 ? -19.377 -2.318 21.182 1.00 92.88 88 LYS A N 1
ATOM 763 C CA . LYS A 1 88 ? -20.652 -2.627 21.856 1.00 92.88 88 LYS A CA 1
ATOM 764 C C . LYS A 1 88 ? -20.506 -3.716 22.922 1.00 92.88 88 LYS A C 1
ATOM 766 O O . LYS A 1 88 ? -21.083 -3.589 23.997 1.00 92.88 88 LYS A O 1
ATOM 771 N N . ARG A 1 89 ? -19.726 -4.773 22.661 1.00 93.00 89 ARG A N 1
ATOM 772 C CA . ARG A 1 89 ? -19.438 -5.822 23.658 1.00 93.00 89 ARG A CA 1
ATOM 773 C C . ARG A 1 89 ? -18.652 -5.270 24.847 1.00 93.00 89 ARG A C 1
ATOM 775 O O . ARG A 1 89 ? -19.026 -5.555 25.978 1.00 93.00 89 ARG A O 1
ATOM 782 N N . GLY A 1 90 ? -17.627 -4.453 24.603 1.00 93.44 90 GLY A N 1
ATOM 783 C CA . GLY A 1 90 ? -16.858 -3.793 25.661 1.00 93.44 90 GLY A CA 1
ATOM 784 C C . GLY A 1 90 ? -17.725 -2.875 26.525 1.00 93.44 90 GLY A C 1
ATOM 785 O O . GLY A 1 90 ? -17.684 -2.968 27.750 1.00 93.44 90 GLY A O 1
ATOM 786 N N . LEU A 1 91 ? -18.581 -2.063 25.897 1.00 95.50 91 LEU A N 1
ATOM 787 C CA . LEU A 1 91 ? -19.520 -1.187 26.600 1.00 95.50 91 LEU A CA 1
ATOM 788 C C . LEU A 1 91 ? -20.546 -1.967 27.426 1.00 95.50 91 LEU A C 1
ATOM 790 O O . LEU A 1 91 ? -20.785 -1.603 28.570 1.00 95.50 91 LEU A O 1
ATOM 794 N N . ASN A 1 92 ? -21.118 -3.055 26.904 1.00 94.44 92 ASN A N 1
ATOM 795 C CA . ASN A 1 92 ? -22.067 -3.875 27.664 1.00 94.44 92 ASN A CA 1
ATOM 796 C C . ASN A 1 92 ? -21.411 -4.564 28.869 1.00 94.44 92 ASN A C 1
ATOM 798 O O . ASN A 1 92 ? -22.024 -4.640 29.933 1.00 94.44 92 ASN A O 1
ATOM 802 N N . ILE A 1 93 ? -20.164 -5.032 28.740 1.00 93.19 93 ILE A N 1
ATOM 803 C CA . ILE A 1 93 ? -19.408 -5.603 29.866 1.00 93.19 93 ILE A CA 1
ATOM 804 C C . ILE A 1 93 ? -19.153 -4.529 30.929 1.00 93.19 93 ILE A C 1
ATOM 806 O O . ILE A 1 93 ? -19.423 -4.760 32.107 1.00 93.19 93 ILE A O 1
ATOM 810 N N . ALA A 1 94 ? -18.703 -3.342 30.516 1.00 93.88 94 ALA A N 1
ATOM 811 C CA . ALA A 1 94 ? -18.468 -2.221 31.422 1.00 93.88 94 ALA A CA 1
ATOM 812 C C . ALA A 1 94 ? -19.761 -1.749 32.105 1.00 93.88 94 ALA A C 1
ATOM 814 O O . ALA A 1 94 ? -19.779 -1.556 33.317 1.00 93.88 94 ALA A O 1
ATOM 815 N N . ALA A 1 95 ? -20.857 -1.630 31.353 1.00 92.44 95 ALA A N 1
ATOM 816 C CA . ALA A 1 95 ? -22.169 -1.282 31.883 1.00 92.44 95 ALA A CA 1
ATOM 817 C C . ALA A 1 95 ? -22.641 -2.314 32.917 1.00 92.44 95 ALA A C 1
ATOM 819 O O . ALA A 1 95 ? -23.079 -1.940 34.001 1.00 92.44 95 ALA A O 1
ATOM 820 N N . THR A 1 96 ? -22.482 -3.610 32.632 1.00 90.75 96 THR A N 1
ATOM 821 C CA . THR A 1 96 ? -22.859 -4.683 33.566 1.00 90.75 96 THR A CA 1
ATOM 822 C C . THR A 1 96 ? -22.011 -4.639 34.839 1.00 90.75 96 THR A C 1
ATOM 824 O O . THR A 1 96 ? -22.548 -4.738 35.941 1.00 90.75 96 THR A O 1
ATOM 827 N N . ALA A 1 97 ? -20.700 -4.420 34.709 1.00 92.81 97 ALA A N 1
ATOM 828 C CA . ALA A 1 97 ? -19.800 -4.272 35.849 1.00 92.81 97 ALA A CA 1
ATOM 829 C C . ALA A 1 97 ? -20.129 -3.027 36.690 1.00 92.81 97 ALA A C 1
ATOM 831 O O . ALA A 1 97 ? -20.132 -3.102 37.917 1.00 92.81 97 ALA A O 1
ATOM 832 N N . ALA A 1 98 ? -20.465 -1.904 36.050 1.00 92.75 98 ALA A N 1
ATOM 833 C CA . ALA A 1 98 ? -20.853 -0.668 36.723 1.00 92.75 98 ALA A CA 1
ATOM 834 C C . ALA A 1 98 ? -22.180 -0.823 37.478 1.00 92.75 98 ALA A C 1
ATOM 836 O O . ALA A 1 98 ? -22.261 -0.457 38.649 1.00 92.75 98 ALA A O 1
ATOM 837 N N . VAL A 1 99 ? -23.199 -1.427 36.855 1.00 89.38 99 VAL A N 1
ATOM 838 C CA . VAL A 1 99 ? -24.478 -1.732 37.518 1.00 89.38 99 VAL A CA 1
ATOM 839 C C . VAL A 1 99 ? -24.261 -2.694 38.687 1.00 89.38 99 VAL A C 1
ATOM 841 O O . VAL A 1 99 ? -24.830 -2.510 39.762 1.00 89.38 99 VAL A O 1
ATOM 844 N N . GLN A 1 100 ? -23.394 -3.694 38.533 1.00 88.19 100 GLN A N 1
ATOM 845 C CA . GLN A 1 100 ? -23.076 -4.621 39.615 1.00 88.19 100 GLN A CA 1
ATOM 846 C C . GLN A 1 100 ? -22.301 -3.946 40.759 1.00 88.19 100 GLN A C 1
ATOM 848 O O . GLN A 1 100 ? -22.542 -4.247 41.927 1.00 88.19 100 GLN A O 1
ATOM 853 N N . ALA A 1 101 ? -21.402 -3.011 40.451 1.00 87.94 101 ALA A N 1
ATOM 854 C CA . ALA A 1 101 ? -20.701 -2.212 41.452 1.00 87.94 101 ALA A CA 1
ATOM 855 C C . ALA A 1 101 ? -21.660 -1.263 42.189 1.00 87.94 101 ALA A C 1
ATOM 857 O O . ALA A 1 101 ? -21.600 -1.170 43.412 1.00 87.94 101 ALA A O 1
ATOM 858 N N . ALA A 1 102 ? -22.584 -0.621 41.469 1.00 86.50 102 ALA A N 1
ATOM 859 C CA . ALA A 1 102 ? -23.590 0.275 42.036 1.00 86.50 102 ALA A CA 1
ATOM 860 C C . ALA A 1 102 ? -24.624 -0.464 42.906 1.00 86.50 102 ALA A C 1
ATOM 862 O O . ALA A 1 102 ? -25.000 0.005 43.977 1.00 86.50 102 ALA A O 1
ATOM 863 N N . THR A 1 103 ? -25.066 -1.653 42.497 1.00 83.50 103 THR A N 1
ATOM 864 C CA . THR A 1 103 ? -25.994 -2.463 43.307 1.00 83.50 103 THR A CA 1
ATOM 865 C C . THR A 1 103 ? -25.308 -3.029 44.553 1.00 83.50 103 THR A C 1
ATOM 867 O O . THR A 1 103 ? -25.879 -2.990 45.643 1.00 83.50 103 THR A O 1
ATOM 870 N N . LYS A 1 104 ? -24.047 -3.474 44.447 1.00 85.38 104 LYS A N 1
ATOM 871 C CA . LYS A 1 104 ? -23.245 -3.862 45.620 1.00 85.38 104 LYS A CA 1
ATOM 872 C C . LYS A 1 104 ? -22.955 -2.675 46.546 1.00 85.38 104 LYS A C 1
ATOM 874 O O . LYS A 1 104 ? -22.960 -2.860 47.761 1.00 85.38 104 LYS A O 1
ATOM 879 N N . SER A 1 105 ? -22.746 -1.466 46.017 1.00 72.31 105 SER A N 1
ATOM 880 C CA . SER A 1 105 ? -22.507 -0.279 46.847 1.00 72.31 105 SER A CA 1
ATOM 881 C C . SER A 1 105 ? -23.744 0.125 47.649 1.00 72.31 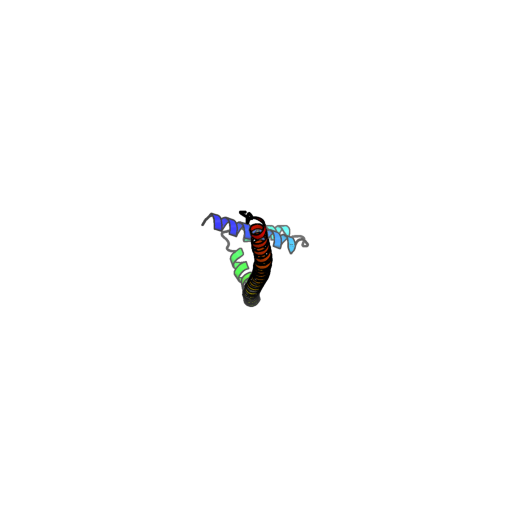105 SER A C 1
ATOM 883 O O . SER A 1 105 ? -23.597 0.453 48.823 1.00 72.31 105 SER A O 1
ATOM 885 N N . GLN A 1 106 ? -24.959 0.002 47.099 1.00 69.75 106 GLN A N 1
ATOM 886 C CA . GLN A 1 106 ? -26.188 0.206 47.878 1.00 69.75 106 GLN A CA 1
ATOM 887 C C . GLN A 1 106 ? -26.295 -0.762 49.066 1.00 69.75 106 GLN A C 1
ATOM 889 O O . GLN A 1 106 ? -26.636 -0.335 50.168 1.00 69.75 106 GLN A O 1
ATOM 894 N N . GLY A 1 107 ? -25.939 -2.039 48.884 1.00 71.75 107 GLY A N 1
ATOM 895 C CA . GLY A 1 107 ? -25.925 -3.022 49.975 1.00 71.75 107 GLY A CA 1
ATOM 896 C C . GLY A 1 107 ? -24.902 -2.699 51.073 1.00 71.75 107 GLY A C 1
ATOM 897 O O . GLY A 1 107 ? -25.200 -2.819 52.261 1.00 71.75 107 GLY A O 1
ATOM 898 N N . VAL A 1 108 ? -23.711 -2.225 50.692 1.00 70.62 108 VAL A N 1
ATOM 899 C CA . VAL A 1 108 ? -22.663 -1.806 51.641 1.00 70.62 108 VAL A CA 1
ATOM 900 C C . VAL A 1 108 ? -23.050 -0.520 52.373 1.00 70.62 108 VAL A C 1
ATOM 902 O O . VAL A 1 108 ? -22.838 -0.421 53.581 1.00 70.62 108 VAL A O 1
ATOM 905 N N . LEU A 1 109 ? -23.647 0.447 51.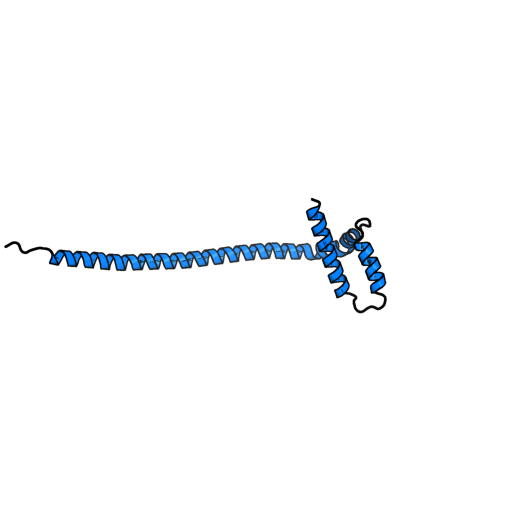675 1.00 71.00 109 LEU A N 1
ATOM 906 C CA . LEU A 1 109 ? -24.139 1.690 52.270 1.00 71.00 109 LEU A CA 1
ATOM 907 C C . LEU A 1 109 ? -25.287 1.421 53.247 1.00 71.00 109 LEU A C 1
ATOM 909 O O . LEU A 1 109 ? -25.270 1.962 54.347 1.00 71.00 109 LEU A O 1
ATOM 913 N N . ALA A 1 110 ? -26.221 0.528 52.912 1.00 72.31 110 ALA A N 1
ATOM 914 C CA . ALA A 1 110 ? -27.264 0.088 53.836 1.00 72.31 110 ALA A CA 1
ATOM 915 C C . ALA A 1 110 ? -26.670 -0.586 55.085 1.00 72.31 110 ALA A C 1
ATOM 917 O O . ALA A 1 110 ? -27.100 -0.307 56.203 1.00 72.31 110 ALA A O 1
ATOM 918 N N . GLY A 1 111 ? -25.632 -1.414 54.916 1.00 66.44 111 GLY A N 1
ATOM 919 C CA . GLY A 1 111 ? -24.888 -2.005 56.032 1.00 66.44 111 GLY A CA 1
ATOM 920 C C . GLY A 1 111 ? -24.196 -0.961 56.915 1.00 66.44 111 GLY A C 1
ATOM 921 O O . GLY A 1 111 ? -24.272 -1.048 58.139 1.00 66.44 111 GLY A O 1
ATOM 922 N N . ARG A 1 112 ? -23.577 0.062 56.309 1.00 68.88 112 ARG A N 1
ATOM 923 C CA . ARG A 1 112 ? -22.907 1.162 57.024 1.00 68.88 112 ARG A CA 1
ATOM 924 C C . ARG A 1 112 ? -23.890 2.070 57.759 1.00 68.88 112 ARG A C 1
ATOM 926 O O . ARG A 1 112 ? -23.661 2.387 58.923 1.00 68.88 112 ARG A O 1
ATOM 933 N N . LEU A 1 113 ? -24.999 2.437 57.124 1.00 65.31 113 LEU A N 1
ATOM 934 C CA . LEU A 1 113 ? -26.066 3.223 57.749 1.00 65.31 113 LEU A CA 1
ATOM 935 C C . LEU A 1 113 ? -26.675 2.475 58.941 1.00 65.31 113 LEU A C 1
ATOM 937 O O . LEU A 1 113 ? -26.869 3.055 60.007 1.00 65.31 113 LEU A O 1
ATOM 941 N N . ARG A 1 114 ? -26.888 1.161 58.805 1.00 66.94 114 ARG A N 1
ATOM 942 C CA . ARG A 1 114 ? -27.377 0.315 59.900 1.00 66.94 114 ARG A CA 1
ATOM 943 C C . ARG A 1 114 ? -26.365 0.193 61.043 1.00 66.94 114 ARG A C 1
ATOM 945 O O . ARG A 1 114 ? -26.768 0.199 62.201 1.00 66.94 114 ARG A O 1
ATOM 952 N N . SER A 1 115 ? -25.065 0.121 60.739 1.00 67.31 115 SER A N 1
ATOM 953 C CA . SER A 1 115 ? -24.023 0.084 61.774 1.00 67.31 115 SER A CA 1
ATOM 954 C C . SER A 1 115 ? -23.884 1.402 62.540 1.00 67.31 115 SER A C 1
ATOM 956 O O . SER A 1 115 ? -23.671 1.357 63.746 1.00 67.31 115 SER A O 1
ATOM 958 N N . PHE A 1 116 ? -24.061 2.554 61.879 1.00 64.25 116 PHE A N 1
ATOM 959 C CA . PHE A 1 116 ? -24.051 3.860 62.551 1.00 64.25 116 PHE A CA 1
ATOM 960 C C . PHE A 1 116 ? -25.284 4.049 63.441 1.00 64.25 116 PHE A C 1
ATOM 962 O O . PHE A 1 116 ? -25.148 4.422 64.600 1.00 64.25 116 PHE A O 1
ATOM 969 N N . SER A 1 117 ? -26.470 3.665 62.957 1.00 66.69 117 SER A N 1
ATOM 970 C CA . SER A 1 117 ? -27.700 3.710 63.761 1.00 66.69 117 SER A CA 1
ATOM 971 C C . SER A 1 117 ? -27.623 2.858 65.039 1.00 66.69 117 SER A C 1
ATOM 973 O O . SER A 1 117 ? -28.183 3.244 66.061 1.00 66.69 117 SER A O 1
ATOM 975 N N . MET A 1 118 ? -26.916 1.722 65.022 1.00 61.81 118 MET A N 1
ATOM 976 C CA . MET A 1 118 ? -26.731 0.900 66.227 1.00 61.81 118 MET A CA 1
ATOM 977 C C . MET A 1 118 ? -25.648 1.413 67.182 1.00 61.81 118 MET A C 1
ATOM 979 O O . MET A 1 118 ? -25.662 1.039 68.354 1.00 61.81 118 MET A O 1
ATOM 983 N N . GLN A 1 119 ? -24.718 2.244 66.710 1.00 61.59 119 GLN A N 1
ATOM 984 C CA . GLN A 1 119 ? -23.706 2.862 67.568 1.00 61.59 119 GLN A CA 1
ATOM 985 C C . GLN A 1 119 ? -24.285 4.032 68.372 1.00 61.59 119 GLN A C 1
ATOM 987 O O . GLN A 1 119 ? -23.990 4.126 69.561 1.00 61.59 119 GLN A O 1
ATOM 992 N N . ASP A 1 120 ? -25.183 4.832 67.789 1.00 58.19 120 ASP A N 1
ATOM 993 C CA . ASP A 1 120 ? -25.851 5.929 68.511 1.00 58.19 120 ASP A CA 1
ATOM 994 C C . ASP A 1 120 ? -26.807 5.438 69.613 1.00 58.19 120 ASP A C 1
ATOM 996 O O . ASP A 1 120 ? -26.945 6.081 70.650 1.00 58.19 120 ASP A O 1
ATOM 1000 N N . LEU A 1 121 ? -27.396 4.244 69.470 1.00 55.22 121 LEU A N 1
ATOM 10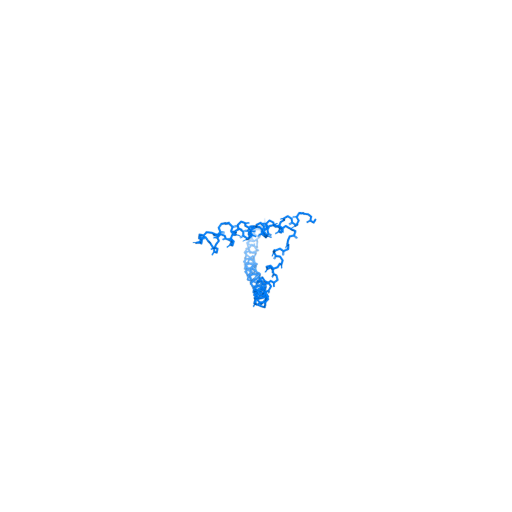01 C CA . LEU A 1 121 ? -28.243 3.637 70.511 1.00 55.22 121 LEU A CA 1
ATOM 1002 C C . LEU A 1 121 ? -27.478 3.217 71.780 1.00 55.22 121 LEU A C 1
ATOM 1004 O O . LEU A 1 121 ? -28.105 2.897 72.784 1.00 55.22 121 LEU A O 1
ATOM 1008 N N . ARG A 1 122 ? -26.139 3.199 71.754 1.00 58.44 122 ARG A N 1
ATOM 1009 C CA . ARG A 1 122 ? -25.298 2.928 72.935 1.00 58.44 122 ARG A CA 1
ATOM 1010 C C . ARG A 1 122 ? -24.707 4.188 73.569 1.00 58.44 122 ARG A C 1
ATOM 1012 O O . ARG A 1 122 ? -24.055 4.070 74.599 1.00 58.44 122 ARG A O 1
ATOM 1019 N N . ALA A 1 123 ? -24.898 5.356 72.956 1.00 57.50 123 ALA A N 1
ATOM 1020 C CA . ALA A 1 123 ? -24.274 6.607 73.379 1.00 57.50 123 ALA A CA 1
ATOM 1021 C C . ALA A 1 123 ? -25.220 7.558 74.130 1.00 57.50 123 ALA A C 1
ATOM 1023 O O . ALA A 1 123 ? -24.782 8.639 74.510 1.00 57.50 123 ALA A O 1
ATOM 1024 N N . ILE A 1 124 ? -26.482 7.179 74.372 1.00 55.75 124 ILE A N 1
ATOM 1025 C CA . ILE A 1 124 ? -27.364 7.924 75.281 1.00 55.75 124 ILE A CA 1
ATOM 1026 C C . ILE A 1 124 ? -26.907 7.613 76.716 1.00 55.75 124 ILE A C 1
ATOM 1028 O O . ILE A 1 124 ? -27.026 6.458 77.132 1.00 55.75 124 ILE A O 1
ATOM 1032 N N . PRO A 1 125 ? -26.356 8.582 77.470 1.00 54.84 125 PRO A N 1
ATOM 1033 C CA . PRO A 1 125 ? -26.125 8.406 78.894 1.00 54.84 125 PRO A CA 1
ATOM 1034 C C . PRO A 1 125 ? -27.490 8.445 79.587 1.00 54.84 125 PRO A C 1
ATOM 1036 O O . PRO A 1 125 ? -28.268 9.372 79.358 1.00 54.84 125 PRO A O 1
ATOM 1039 N N . ASP A 1 126 ? -27.778 7.454 80.428 1.00 60.06 126 ASP A N 1
ATOM 1040 C CA . ASP A 1 126 ? -28.796 7.601 81.467 1.00 60.06 126 ASP A CA 1
ATOM 1041 C C . ASP A 1 126 ? -28.306 8.705 82.419 1.00 60.06 126 ASP A C 1
ATOM 1043 O O . ASP A 1 126 ? -27.488 8.455 83.305 1.00 60.06 126 ASP A O 1
ATOM 1047 N N . GLU A 1 127 ? -28.738 9.948 82.191 1.00 52.69 127 GLU A N 1
ATOM 1048 C CA . GLU A 1 127 ? -28.661 10.984 83.219 1.00 52.69 127 GLU A CA 1
ATOM 1049 C C . GLU A 1 127 ? -29.736 10.689 84.270 1.00 52.69 127 GLU A C 1
ATOM 1051 O O . GLU A 1 127 ? -30.935 10.864 84.031 1.00 52.69 127 GLU A O 1
ATOM 1056 N N . ALA A 1 128 ? -29.271 10.200 85.420 1.00 45.09 128 ALA A N 1
ATOM 1057 C CA . ALA A 1 128 ? -29.987 10.114 86.686 1.00 45.09 128 ALA A CA 1
ATOM 1058 C C . ALA A 1 128 ? -29.277 10.989 87.724 1.00 45.09 128 ALA A C 1
ATOM 1060 O O . ALA A 1 128 ? -28.022 11.005 87.715 1.00 45.09 128 ALA A O 1
#

Sequence (128 aa):
VRWMMYWIIFALFMAIETFTDLLISWFPFYYEIKMAFVIWLLSPYTRGASLLYRKFVHPALSRREKEIDTYIVRARERSYETMVRFGKRGLNIAATAAVQAATKSQGVLAGRLRSFSMQDLRAIPDEA

InterPro domains:
  IPR004345 TB2/DP1/HVA22 [PF03134] (2-59)
  IPR004345 TB2/DP1/HVA22 [PTHR12300] (2-104)

Radius of gyration: 36.41 Å; chains: 1; bounding box: 53×38×109 Å

Organism: NCBI:txid1463675

Secondary structure (DSSP, 8-state):
-HHHHHHHHHHHHHHHHHHHHHH-TT-TTHHHHHHHHHHHHH-SSS-HHHHHIIIIIHHHHHHHHHHHHHHHHHHHHHHHHHHHHHHHHHHHHHHHHHHHHHHHHHHHHHHHHHHHHHHHTT------